Protein AF-A0A962Y4P0-F1 (afdb_monomer_lite)

Sequence (101 aa):
MATHTDSISNTRSERLETRLDPETKRLAERAAALGFGSMADYITRLIREDAPKRLAAQALIQVTSDQFDHFLAACNDTSLNPSERLRKAAARLDKEGFDWR

Radius of gyration: 25.98 Å; chains: 1; bounding box: 55×34×60 Å

pLDDT: mean 87.33, std 16.0, range [35.06, 98.06]

Structure (mmCIF, N/CA/C/O backbone):
data_AF-A0A962Y4P0-F1
#
_entry.id   AF-A0A962Y4P0-F1
#
loop_
_atom_site.group_PDB
_atom_site.id
_atom_si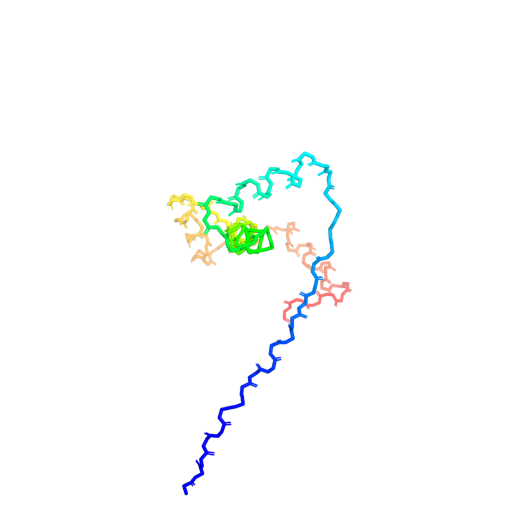te.type_symbol
_atom_site.label_atom_id
_atom_site.label_alt_id
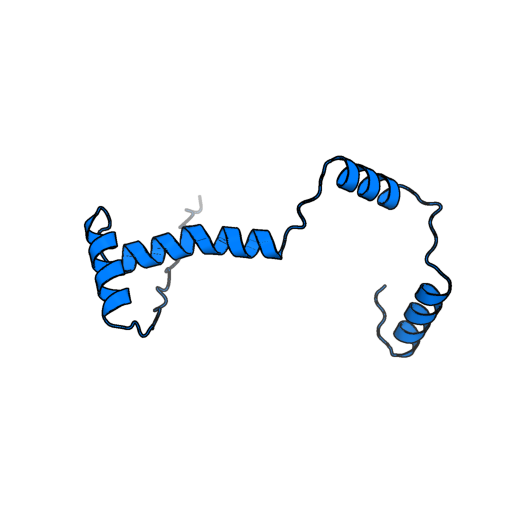_atom_site.label_comp_id
_atom_site.label_asym_id
_atom_site.label_entity_id
_atom_site.label_seq_id
_atom_site.pdbx_PDB_ins_code
_atom_site.Cartn_x
_atom_site.Cartn_y
_atom_site.Cartn_z
_atom_site.occupancy
_atom_site.B_iso_or_equiv
_atom_site.auth_seq_id
_atom_site.auth_comp_id
_atom_site.auth_asym_id
_atom_site.auth_atom_id
_atom_site.pdbx_PDB_model_num
ATOM 1 N N . MET A 1 1 ? 36.612 -13.635 26.155 1.00 36.97 1 MET A N 1
ATOM 2 C CA . MET A 1 1 ? 35.168 -13.930 26.031 1.00 36.97 1 MET A CA 1
ATOM 3 C C . MET A 1 1 ? 34.425 -12.612 26.170 1.00 36.97 1 MET A C 1
ATOM 5 O O . MET A 1 1 ? 34.231 -12.157 27.286 1.00 36.97 1 MET A O 1
ATOM 9 N N . ALA A 1 2 ? 34.148 -11.935 25.054 1.00 35.06 2 ALA A N 1
ATOM 10 C CA . ALA A 1 2 ? 33.432 -10.661 25.061 1.00 35.06 2 ALA A CA 1
ATOM 11 C C . ALA A 1 2 ? 31.928 -10.954 25.069 1.00 35.06 2 ALA A C 1
ATOM 13 O O . ALA A 1 2 ? 31.422 -11.603 24.156 1.00 35.06 2 ALA A O 1
ATOM 14 N N . THR A 1 3 ? 31.238 -10.541 26.127 1.00 39.44 3 THR A N 1
ATOM 15 C CA . THR A 1 3 ? 29.786 -10.653 26.235 1.00 39.44 3 THR A CA 1
ATOM 16 C C . THR A 1 3 ? 29.132 -9.657 25.289 1.00 39.44 3 THR A C 1
ATOM 18 O O . THR A 1 3 ? 29.354 -8.451 25.381 1.00 39.44 3 THR A O 1
ATOM 21 N N . HIS A 1 4 ? 28.351 -10.205 24.363 1.00 43.56 4 HIS A N 1
ATOM 22 C CA . HIS A 1 4 ? 27.440 -9.499 23.480 1.00 43.56 4 HIS A CA 1
ATOM 23 C C . HIS A 1 4 ? 26.331 -8.894 24.347 1.00 43.56 4 HIS A C 1
ATOM 25 O O . HIS A 1 4 ? 25.489 -9.618 24.873 1.00 43.56 4 HIS A O 1
ATOM 31 N N . THR A 1 5 ? 26.371 -7.583 24.563 1.00 42.72 5 THR A N 1
ATOM 32 C CA . THR A 1 5 ? 25.215 -6.859 25.089 1.00 42.72 5 THR A CA 1
ATOM 33 C C . THR A 1 5 ? 24.421 -6.397 23.882 1.00 42.72 5 THR A C 1
ATOM 35 O O . THR A 1 5 ? 24.752 -5.373 23.285 1.00 42.72 5 THR A O 1
ATOM 38 N N . ASP A 1 6 ? 23.410 -7.182 23.510 1.00 44.31 6 ASP A N 1
ATOM 39 C CA . ASP A 1 6 ? 22.360 -6.746 22.596 1.00 44.31 6 ASP A CA 1
ATOM 40 C C . ASP A 1 6 ? 21.772 -5.438 23.132 1.00 44.31 6 ASP A C 1
ATOM 42 O O . ASP A 1 6 ? 21.160 -5.372 24.203 1.00 44.31 6 ASP A O 1
ATOM 46 N N . SER A 1 7 ? 22.021 -4.361 22.399 1.00 47.84 7 SER A N 1
ATOM 47 C CA . SER A 1 7 ? 21.432 -3.059 22.636 1.00 47.84 7 SER A CA 1
ATOM 48 C C . SER A 1 7 ? 19.935 -3.155 22.357 1.00 47.84 7 SER A C 1
ATOM 50 O O . SER A 1 7 ? 19.497 -3.169 21.210 1.00 47.84 7 SER A O 1
ATOM 52 N N . ILE A 1 8 ? 19.134 -3.208 23.425 1.00 54.03 8 ILE A N 1
ATOM 53 C CA . ILE A 1 8 ? 17.685 -3.000 23.366 1.00 54.03 8 ILE A CA 1
ATOM 54 C C . ILE A 1 8 ? 17.457 -1.665 22.649 1.00 54.03 8 ILE A C 1
ATOM 56 O O . ILE A 1 8 ? 17.726 -0.593 23.197 1.00 54.03 8 ILE A O 1
ATOM 60 N N . SER A 1 9 ? 17.014 -1.727 21.394 1.00 53.25 9 SER A N 1
ATOM 61 C CA . SER A 1 9 ? 16.658 -0.552 20.612 1.00 53.25 9 SER A CA 1
ATOM 62 C C . SER A 1 9 ? 15.567 0.207 21.362 1.00 53.25 9 SER A C 1
ATOM 64 O O . SER A 1 9 ? 14.469 -0.308 21.560 1.00 53.25 9 SER A O 1
ATOM 66 N N . ASN A 1 10 ? 15.878 1.425 21.797 1.00 53.19 10 ASN A N 1
ATOM 67 C CA . ASN A 1 10 ? 14.917 2.362 2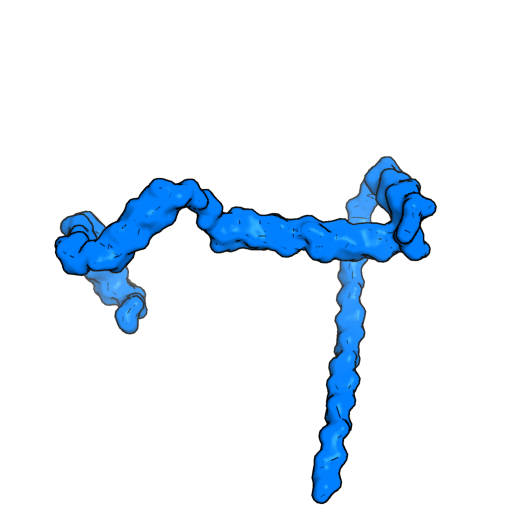2.358 1.00 53.19 10 ASN A CA 1
ATOM 68 C C . ASN A 1 10 ? 13.901 2.732 21.266 1.00 53.19 10 ASN A C 1
ATOM 70 O O . ASN A 1 10 ? 14.147 3.634 20.462 1.00 53.19 10 ASN A O 1
ATOM 74 N N . THR A 1 11 ? 12.799 1.989 21.170 1.00 58.31 11 THR A N 1
ATOM 75 C CA . THR A 1 11 ? 11.770 2.231 20.159 1.00 58.31 11 THR A CA 1
ATOM 76 C C . THR A 1 11 ? 11.049 3.526 20.513 1.00 58.31 11 THR A C 1
ATOM 78 O O . THR A 1 11 ? 10.170 3.548 21.375 1.00 58.31 11 THR A O 1
ATOM 81 N N . ARG A 1 12 ? 11.433 4.637 19.875 1.00 75.56 12 ARG A N 1
ATOM 82 C CA . ARG A 1 12 ? 10.686 5.893 19.994 1.00 75.56 12 ARG A CA 1
ATOM 83 C C . ARG A 1 12 ? 9.267 5.656 19.488 1.00 75.56 12 ARG A C 1
ATOM 85 O O . ARG A 1 12 ? 9.074 5.312 18.327 1.00 75.56 12 ARG A O 1
ATOM 92 N N . SER A 1 13 ? 8.285 5.842 20.364 1.00 81.56 13 SER A N 1
ATOM 93 C CA . SER A 1 13 ? 6.885 5.891 19.955 1.00 81.56 13 SER A CA 1
ATOM 94 C C . SER A 1 13 ? 6.631 7.201 19.217 1.00 81.56 13 SER A C 1
ATOM 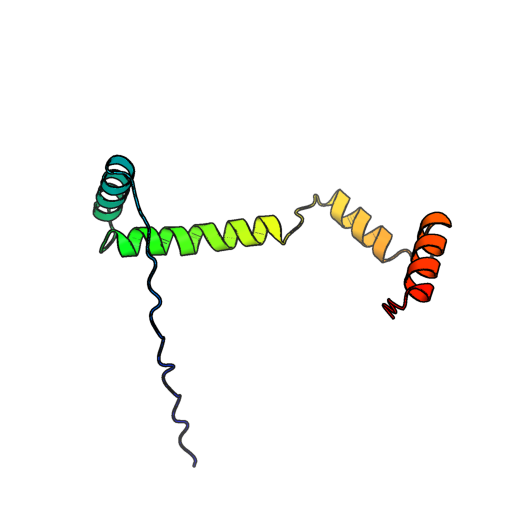96 O O . SER A 1 13 ? 6.917 8.276 19.744 1.00 81.56 13 SER A O 1
ATOM 98 N N . GLU A 1 14 ? 6.056 7.115 18.024 1.00 91.88 14 GLU A N 1
ATOM 99 C CA . GLU A 1 14 ? 5.557 8.270 17.278 1.00 91.88 14 GLU A CA 1
ATOM 100 C C . GLU A 1 14 ? 4.052 8.444 17.514 1.00 91.88 14 GLU A C 1
ATOM 102 O O . GLU A 1 14 ? 3.345 7.483 17.826 1.00 91.88 14 GLU A O 1
ATOM 107 N N . ARG A 1 15 ? 3.558 9.684 17.420 1.00 91.00 15 ARG A N 1
ATOM 108 C CA . ARG A 1 15 ? 2.163 10.024 17.726 1.00 91.00 15 ARG A CA 1
ATOM 109 C C . ARG A 1 15 ? 1.400 10.355 16.450 1.00 91.00 15 ARG A C 1
ATOM 111 O O . ARG A 1 15 ? 1.795 11.248 15.710 1.00 91.00 15 ARG A O 1
ATOM 118 N N . LEU A 1 16 ? 0.277 9.672 16.244 1.00 90.56 16 LEU A N 1
ATOM 119 C CA . LEU A 1 16 ? -0.673 9.962 15.175 1.00 90.56 16 LEU A CA 1
ATOM 120 C C . LEU A 1 16 ? -1.748 10.926 15.690 1.00 90.56 16 LEU A C 1
ATOM 122 O O . LEU A 1 16 ? -2.568 10.557 16.530 1.00 90.56 16 LEU A O 1
ATOM 126 N N . GLU A 1 17 ? -1.751 12.158 15.187 1.00 94.19 17 GLU A N 1
ATOM 127 C CA . GLU A 1 17 ? -2.841 13.110 15.410 1.00 94.19 17 GLU A CA 1
ATOM 128 C C . GLU A 1 17 ? -3.835 13.050 14.248 1.00 94.19 17 GLU A C 1
ATOM 130 O O . GLU A 1 17 ? -3.454 13.171 13.087 1.00 94.19 17 GLU A O 1
ATOM 135 N N . THR A 1 18 ? -5.123 12.882 14.550 1.00 92.38 18 THR A N 1
ATOM 136 C CA . THR A 1 18 ? -6.188 12.902 13.542 1.00 92.38 18 THR A CA 1
ATOM 137 C C . THR A 1 18 ? -7.458 13.529 14.103 1.00 92.38 18 THR A C 1
ATOM 139 O O . THR A 1 18 ? -7.718 13.472 15.308 1.00 92.38 18 THR A O 1
ATOM 142 N N . ARG A 1 19 ? -8.259 14.139 13.227 1.00 95.50 19 ARG A N 1
ATOM 143 C CA . ARG A 1 19 ? -9.598 14.637 13.549 1.00 95.50 19 ARG A CA 1
ATOM 144 C C . ARG A 1 19 ? -10.616 13.707 12.910 1.00 95.50 19 ARG A C 1
ATOM 146 O O . ARG A 1 19 ? -10.594 13.514 11.700 1.00 95.50 19 ARG A O 1
ATOM 153 N N . LEU A 1 20 ? -11.501 13.160 13.733 1.00 94.88 20 LEU A N 1
ATOM 154 C CA . LEU A 1 20 ? -12.602 12.306 13.300 1.00 94.88 20 LEU A CA 1
ATOM 155 C C . LEU A 1 20 ? -13.912 13.033 13.570 1.00 94.88 20 LEU A C 1
ATOM 157 O O . LEU A 1 20 ? -14.062 13.677 14.613 1.00 94.88 20 LEU A O 1
ATOM 161 N N . ASP A 1 21 ? -14.862 12.913 12.652 1.00 98.06 21 ASP A N 1
ATOM 162 C CA . ASP A 1 21 ? -16.232 13.299 12.944 1.00 98.06 21 ASP A CA 1
ATOM 163 C C . ASP A 1 21 ? -16.829 12.371 14.032 1.00 98.06 21 ASP A C 1
ATOM 165 O O . ASP A 1 21 ? -16.312 11.272 14.289 1.00 98.06 21 ASP A O 1
ATOM 169 N N . PRO A 1 22 ? -17.905 12.800 14.714 1.00 98.06 22 PRO A N 1
ATOM 170 C CA . PRO A 1 22 ? -18.469 12.041 15.825 1.00 98.06 22 PRO A CA 1
ATOM 171 C C . PRO A 1 22 ? -18.967 10.641 15.447 1.00 98.06 22 PRO A C 1
ATOM 173 O O . PRO A 1 22 ? -18.921 9.740 16.286 1.00 98.06 22 PRO A O 1
ATOM 176 N N . GLU A 1 23 ? -19.458 10.450 14.222 1.00 98.06 23 GLU A N 1
ATOM 177 C CA . GLU A 1 23 ? -19.995 9.167 13.773 1.00 98.06 23 GLU A CA 1
ATOM 178 C C . GLU A 1 23 ? -18.861 8.173 13.526 1.00 98.06 23 GLU A C 1
ATOM 180 O O . GLU A 1 23 ? -18.877 7.076 14.091 1.00 98.06 23 GLU A O 1
ATOM 185 N N . THR A 1 24 ? -17.823 8.593 12.799 1.00 96.75 24 THR A N 1
ATOM 186 C CA . THR A 1 24 ? -16.623 7.782 12.558 1.00 96.75 24 THR A CA 1
ATOM 187 C C . THR A 1 24 ? -15.944 7.387 13.866 1.00 96.75 24 THR A C 1
ATOM 189 O O . THR A 1 24 ? -15.560 6.228 14.042 1.00 96.75 24 THR A O 1
ATOM 192 N N . LYS A 1 25 ? -15.841 8.316 14.827 1.00 96.81 25 LYS A N 1
ATOM 193 C CA . LYS A 1 25 ? -15.283 8.011 16.151 1.00 96.81 25 LYS A CA 1
ATOM 194 C C . LYS A 1 25 ? -16.100 6.933 16.869 1.00 96.81 25 LYS A C 1
ATOM 196 O O . LYS A 1 25 ? -15.531 5.937 17.308 1.00 96.81 25 LYS A O 1
ATOM 201 N N . ARG A 1 26 ? -17.427 7.091 16.947 1.00 97.31 26 ARG A N 1
ATOM 202 C CA . ARG A 1 26 ? -18.311 6.104 17.597 1.00 97.31 26 ARG A CA 1
ATOM 203 C C . ARG A 1 26 ? -18.239 4.741 16.920 1.00 97.31 26 ARG A C 1
ATOM 205 O O . ARG A 1 26 ? -18.286 3.718 17.599 1.00 97.31 26 ARG A O 1
ATOM 212 N N . LEU A 1 27 ? -18.134 4.713 15.593 1.00 96.81 27 LEU A N 1
ATOM 213 C CA . LEU A 1 27 ? -17.985 3.473 14.842 1.00 96.81 27 LEU A CA 1
ATOM 214 C C . LEU A 1 27 ? -16.677 2.759 15.208 1.00 96.81 27 LEU A C 1
ATOM 216 O O . LEU A 1 27 ? -16.703 1.566 15.511 1.00 96.81 27 LEU A O 1
ATOM 220 N N . ALA A 1 28 ? -15.558 3.488 15.247 1.00 95.75 28 ALA A N 1
ATOM 221 C CA . ALA A 1 28 ? -14.260 2.943 15.637 1.00 95.75 28 ALA A CA 1
ATOM 222 C C . ALA A 1 28 ? -14.245 2.451 17.094 1.00 95.75 28 ALA A C 1
ATOM 224 O O . ALA A 1 28 ? -13.714 1.379 17.369 1.00 95.75 28 ALA A O 1
ATOM 225 N N . GLU A 1 29 ? -14.867 3.184 18.021 1.00 96.38 29 GLU A N 1
ATOM 226 C CA . GLU A 1 29 ? -14.997 2.776 19.428 1.00 96.38 29 GLU A CA 1
ATOM 227 C C . GLU A 1 29 ? -15.817 1.490 19.577 1.00 96.38 29 GLU A C 1
ATOM 229 O O . GLU A 1 29 ? -15.408 0.568 20.283 1.00 96.38 29 GLU A O 1
ATOM 234 N N . ARG A 1 30 ? -16.953 1.393 18.875 1.00 96.69 30 ARG A N 1
ATOM 235 C CA . ARG A 1 30 ? -17.788 0.184 18.885 1.00 96.69 30 ARG A CA 1
ATOM 236 C C . ARG A 1 30 ? -17.059 -1.013 18.292 1.00 96.69 30 ARG A C 1
ATOM 238 O O . ARG A 1 30 ? -17.165 -2.097 18.849 1.00 96.69 30 ARG A O 1
ATOM 245 N N . ALA A 1 31 ? -16.328 -0.825 17.194 1.00 96.12 31 ALA A N 1
ATOM 246 C CA . ALA A 1 31 ? -15.520 -1.885 16.599 1.00 96.12 31 ALA A CA 1
ATOM 247 C C . ALA A 1 31 ? -14.398 -2.330 17.546 1.00 96.12 31 ALA A C 1
ATOM 249 O O . ALA A 1 31 ? -14.194 -3.528 17.737 1.00 96.12 31 ALA A O 1
ATOM 250 N N . ALA A 1 32 ? -13.728 -1.380 18.203 1.00 97.00 32 ALA A N 1
ATOM 251 C CA . ALA A 1 32 ? -12.703 -1.682 19.191 1.00 97.00 32 ALA A CA 1
ATOM 252 C C . ALA A 1 32 ? -13.257 -2.520 20.357 1.00 97.00 32 ALA A C 1
ATOM 254 O O . ALA A 1 32 ? -12.643 -3.508 20.747 1.00 97.00 32 ALA A O 1
ATOM 255 N N . ALA A 1 33 ? -14.459 -2.206 20.847 1.00 96.56 33 ALA A N 1
ATOM 256 C CA . ALA A 1 33 ? -15.105 -2.948 21.932 1.00 96.56 33 ALA A CA 1
ATOM 257 C C . ALA A 1 33 ? -15.402 -4.431 21.613 1.00 96.56 33 ALA A C 1
ATOM 259 O O . ALA A 1 33 ? -15.675 -5.201 22.530 1.00 96.56 33 ALA A O 1
ATOM 260 N N . LEU A 1 34 ? -15.337 -4.854 20.343 1.00 95.56 34 LEU A N 1
ATOM 261 C CA . LEU A 1 34 ? -15.580 -6.244 19.930 1.00 95.56 34 LEU A CA 1
ATOM 262 C C . LEU A 1 34 ? -14.368 -7.175 20.094 1.00 95.56 34 LEU A C 1
ATOM 264 O O . LEU A 1 34 ? -14.473 -8.356 19.772 1.00 95.56 34 LEU A O 1
ATOM 268 N N . GLY A 1 35 ? -13.226 -6.681 20.575 1.00 90.94 35 GLY A N 1
ATOM 269 C CA . GLY A 1 35 ? -12.057 -7.541 20.804 1.00 90.94 35 GLY A CA 1
ATOM 270 C C . GLY A 1 35 ? -10.700 -6.846 20.790 1.00 90.94 35 GLY A C 1
ATOM 271 O O . GLY A 1 35 ? -9.676 -7.523 20.781 1.00 90.94 35 GLY A O 1
ATOM 272 N N . PHE A 1 36 ? -10.667 -5.516 20.778 1.00 92.38 36 PHE A N 1
ATOM 273 C CA . PHE A 1 36 ? -9.444 -4.726 20.847 1.00 92.38 36 PHE A CA 1
ATOM 274 C C . PHE A 1 36 ? -9.330 -4.061 22.222 1.00 92.38 36 PHE A C 1
ATOM 276 O O . PHE A 1 36 ? -10.331 -3.687 22.829 1.00 92.38 36 PHE A O 1
ATOM 283 N N . GLY A 1 37 ? -8.100 -3.900 22.716 1.00 87.75 37 GLY A N 1
ATOM 284 C CA . GLY A 1 37 ? -7.848 -3.281 24.024 1.00 87.75 37 GLY A CA 1
ATOM 285 C C . GLY A 1 37 ? -8.239 -1.802 24.082 1.00 87.75 37 GLY A C 1
ATOM 286 O O . GLY 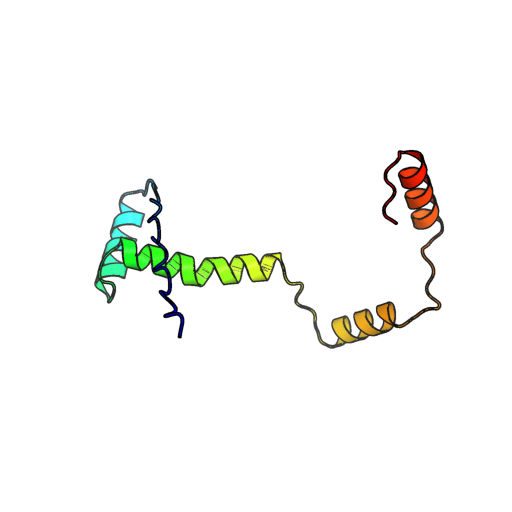A 1 37 ? -8.603 -1.291 25.139 1.00 87.75 37 GLY A O 1
ATOM 287 N N . SER A 1 38 ? -8.199 -1.113 22.941 1.00 94.12 38 SER A N 1
ATOM 288 C CA . SER A 1 38 ? -8.557 0.296 22.813 1.00 94.12 38 SER A CA 1
ATOM 289 C C . SER A 1 38 ? -8.879 0.674 21.362 1.00 94.12 38 SER A C 1
ATOM 291 O O . SER A 1 38 ? -8.547 -0.047 20.417 1.00 94.12 38 SER A O 1
ATOM 293 N N . MET A 1 39 ? -9.474 1.857 21.166 1.00 94.62 39 MET A N 1
ATOM 294 C CA . MET A 1 39 ? -9.662 2.435 19.827 1.00 94.62 39 MET A CA 1
ATOM 295 C C . MET A 1 39 ? -8.323 2.637 19.097 1.00 94.62 39 MET A C 1
ATOM 297 O O . MET A 1 39 ? -8.245 2.437 17.887 1.00 94.62 39 MET A O 1
ATOM 301 N N . ALA A 1 40 ? -7.259 3.001 19.823 1.00 93.69 40 ALA A N 1
ATOM 302 C CA . ALA A 1 40 ? -5.930 3.178 19.244 1.00 93.69 40 ALA A CA 1
ATOM 303 C C . ALA A 1 40 ? -5.340 1.847 18.747 1.00 93.69 40 ALA A C 1
ATOM 305 O O . ALA A 1 40 ? -4.752 1.812 17.663 1.00 93.69 40 ALA A O 1
ATOM 306 N N . ASP A 1 41 ? -5.549 0.752 19.485 1.00 94.56 41 ASP A N 1
ATOM 307 C CA . ASP A 1 41 ? -5.114 -0.588 19.068 1.00 94.56 41 ASP A CA 1
ATOM 308 C C . ASP A 1 41 ? -5.844 -1.039 17.804 1.00 94.56 41 ASP A C 1
ATOM 310 O O . ASP A 1 41 ? -5.216 -1.545 16.872 1.00 94.56 41 ASP A O 1
ATOM 314 N N . TYR A 1 42 ? -7.156 -0.791 17.736 1.00 96.00 42 TYR A N 1
ATOM 315 C CA . TYR A 1 42 ? -7.959 -1.076 16.550 1.00 96.00 42 TYR A CA 1
ATOM 316 C C . TYR A 1 42 ? -7.443 -0.319 15.315 1.00 96.00 42 TYR A C 1
ATOM 318 O O . TYR A 1 42 ? -7.158 -0.930 14.285 1.00 96.00 42 TYR A O 1
ATOM 326 N N . ILE A 1 43 ? -7.233 0.998 15.428 1.00 95.19 43 ILE A N 1
ATOM 327 C CA . ILE A 1 43 ? -6.711 1.826 14.327 1.00 95.19 43 ILE A CA 1
ATOM 328 C C . ILE A 1 43 ? -5.305 1.369 13.914 1.00 95.19 43 ILE A C 1
ATOM 330 O O . ILE A 1 43 ? -5.021 1.216 12.725 1.00 95.19 43 ILE A O 1
ATOM 334 N N . THR A 1 44 ? -4.428 1.098 14.881 1.00 94.38 44 THR A N 1
ATOM 335 C CA . THR A 1 44 ? -3.066 0.615 14.607 1.00 94.38 44 THR A CA 1
ATOM 336 C C . THR A 1 44 ? -3.094 -0.722 13.872 1.00 94.38 44 THR A C 1
ATOM 338 O O . THR A 1 44 ? -2.306 -0.939 12.947 1.00 94.38 44 THR A O 1
ATOM 341 N N . ARG A 1 45 ? -4.016 -1.621 14.241 1.00 95.12 45 ARG A N 1
ATOM 342 C CA . ARG A 1 45 ? -4.187 -2.902 13.558 1.00 95.12 45 ARG A CA 1
ATOM 343 C C . ARG A 1 45 ? -4.640 -2.713 12.115 1.00 95.12 45 ARG A C 1
ATOM 345 O O . ARG A 1 45 ? -4.023 -3.308 11.236 1.00 95.12 45 ARG A O 1
ATOM 352 N N . LEU A 1 46 ? -5.632 -1.855 11.872 1.00 95.62 46 LEU A N 1
ATOM 353 C CA . LEU A 1 46 ? -6.100 -1.538 10.519 1.00 95.62 46 LEU A CA 1
ATOM 354 C C . LEU A 1 46 ? -4.963 -1.024 9.631 1.00 95.62 46 LEU A C 1
ATOM 356 O O . LEU A 1 46 ? -4.787 -1.513 8.519 1.00 95.62 46 LEU A O 1
ATOM 360 N N . ILE A 1 47 ? -4.141 -0.098 10.136 1.00 95.88 47 ILE A N 1
ATOM 361 C CA . ILE A 1 47 ? -2.987 0.430 9.391 1.00 95.88 47 ILE A CA 1
ATOM 362 C C . ILE A 1 47 ? -2.008 -0.698 9.045 1.00 95.88 47 ILE A C 1
ATOM 364 O O . ILE A 1 47 ? -1.580 -0.816 7.898 1.00 95.88 47 ILE A O 1
ATOM 368 N N . ARG A 1 48 ? -1.675 -1.559 10.017 1.00 95.75 48 ARG A N 1
ATOM 369 C CA . ARG A 1 48 ? -0.756 -2.690 9.807 1.00 95.75 48 ARG A CA 1
ATOM 370 C C . ARG A 1 48 ? -1.293 -3.734 8.827 1.00 95.75 48 ARG A C 1
ATOM 372 O O . ARG A 1 48 ? -0.499 -4.460 8.241 1.00 95.75 48 ARG A O 1
ATOM 379 N N . GLU A 1 49 ? -2.608 -3.839 8.666 1.00 96.38 49 GLU A N 1
ATOM 380 C CA . GLU A 1 49 ? -3.235 -4.774 7.729 1.00 96.38 49 GLU A CA 1
ATOM 381 C C . GLU A 1 49 ? -3.430 -4.190 6.324 1.00 96.38 49 GLU A C 1
ATOM 383 O O . GLU A 1 49 ? -3.245 -4.913 5.344 1.00 96.38 49 GLU A O 1
ATOM 388 N N . ASP A 1 50 ? -3.824 -2.919 6.208 1.00 97.75 50 ASP A N 1
ATOM 389 C CA . ASP A 1 50 ? -4.160 -2.288 4.925 1.00 97.75 50 ASP A CA 1
ATOM 390 C C . ASP A 1 50 ? -2.934 -1.698 4.222 1.00 97.75 50 ASP A C 1
ATOM 392 O O . ASP A 1 50 ? -2.744 -1.924 3.024 1.00 97.75 50 ASP A O 1
ATOM 396 N N . ALA A 1 51 ? -2.056 -1.001 4.955 1.00 97.06 51 ALA A N 1
ATOM 397 C CA . ALA A 1 51 ? -0.939 -0.279 4.346 1.00 97.06 51 ALA A CA 1
ATOM 398 C C . ALA A 1 51 ? -0.017 -1.189 3.512 1.00 97.06 51 ALA A C 1
ATOM 400 O O . ALA A 1 51 ? 0.277 -0.825 2.370 1.00 97.06 51 ALA A O 1
ATOM 401 N N . PRO A 1 52 ? 0.379 -2.398 3.970 1.00 96.12 52 PRO A N 1
ATOM 402 C CA . PRO A 1 52 ? 1.188 -3.292 3.144 1.00 96.12 52 PRO A CA 1
ATOM 403 C C . PRO A 1 52 ? 0.489 -3.704 1.844 1.00 96.12 52 PRO A C 1
ATOM 405 O O . PRO A 1 52 ? 1.134 -3.777 0.802 1.00 96.12 52 PRO A O 1
ATOM 408 N N . LYS A 1 53 ? -0.832 -3.925 1.875 1.00 95.69 53 LYS A N 1
ATOM 409 C CA . LYS A 1 53 ? -1.613 -4.313 0.689 1.00 95.69 53 LYS A CA 1
ATOM 410 C C . LYS A 1 53 ? -1.663 -3.179 -0.332 1.00 95.69 53 LYS A C 1
ATOM 412 O O . LYS A 1 53 ? -1.471 -3.421 -1.520 1.00 95.69 53 LYS A O 1
ATOM 417 N N . ARG A 1 54 ? -1.879 -1.942 0.127 1.00 95.75 54 ARG A N 1
ATOM 418 C CA . ARG A 1 54 ? -1.887 -0.736 -0.721 1.00 95.75 54 ARG A CA 1
ATOM 419 C C . ARG A 1 54 ? -0.530 -0.496 -1.371 1.00 95.75 54 ARG A C 1
ATOM 421 O O . ARG A 1 54 ? -0.462 -0.266 -2.574 1.00 95.75 54 ARG A O 1
ATOM 428 N N . LEU A 1 55 ? 0.541 -0.584 -0.582 1.00 95.50 55 LEU A N 1
ATOM 429 C CA . LEU A 1 55 ? 1.905 -0.410 -1.077 1.00 95.50 55 LEU A CA 1
ATOM 430 C C . LEU A 1 55 ? 2.271 -1.503 -2.085 1.00 95.50 55 LEU A C 1
ATOM 432 O O . LEU A 1 55 ? 2.819 -1.195 -3.139 1.00 95.50 55 LEU A O 1
ATOM 436 N N . ALA A 1 56 ? 1.904 -2.758 -1.811 1.00 94.31 56 ALA A N 1
ATOM 437 C CA . ALA A 1 56 ? 2.108 -3.861 -2.743 1.00 94.31 56 ALA A CA 1
ATOM 438 C C . ALA A 1 56 ? 1.334 -3.657 -4.053 1.00 94.31 56 ALA A C 1
ATOM 440 O O . ALA A 1 56 ? 1.905 -3.831 -5.121 1.00 94.31 56 ALA A O 1
ATOM 441 N N . ALA A 1 57 ? 0.070 -3.231 -3.992 1.00 91.75 57 ALA A N 1
ATOM 442 C CA . ALA A 1 57 ? -0.733 -2.969 -5.187 1.00 91.75 57 ALA A CA 1
ATOM 443 C C . ALA A 1 57 ? -0.163 -1.840 -6.065 1.00 91.75 57 ALA A C 1
ATOM 445 O O . ALA A 1 57 ? -0.330 -1.869 -7.279 1.00 91.75 57 ALA A O 1
ATOM 446 N N . GLN A 1 58 ? 0.509 -0.855 -5.463 1.00 93.94 58 GLN A N 1
ATOM 447 C CA . GLN A 1 58 ? 1.169 0.225 -6.200 1.00 93.94 58 GLN A CA 1
ATOM 448 C C . GLN A 1 58 ? 2.530 -0.198 -6.773 1.00 93.94 58 GLN A C 1
ATOM 450 O O . GLN A 1 58 ? 2.910 0.258 -7.849 1.00 93.94 58 GLN A O 1
ATOM 455 N N . ALA A 1 59 ? 3.289 -1.012 -6.036 1.00 92.69 59 ALA A N 1
ATOM 456 C CA . ALA A 1 59 ? 4.659 -1.381 -6.389 1.00 92.69 59 ALA A CA 1
ATOM 457 C C . ALA A 1 59 ? 4.748 -2.611 -7.303 1.00 92.69 59 ALA A C 1
ATOM 459 O O . ALA A 1 59 ? 5.751 -2.791 -7.991 1.00 92.69 59 ALA A O 1
ATOM 460 N N . LEU A 1 60 ? 3.731 -3.472 -7.291 1.00 92.38 60 LEU A N 1
ATOM 461 C CA . LEU A 1 60 ? 3.727 -4.733 -8.020 1.00 92.38 60 LEU A CA 1
ATOM 462 C C . LEU A 1 60 ? 2.768 -4.659 -9.201 1.00 92.38 60 LEU A C 1
ATOM 464 O O . LEU A 1 60 ? 1.598 -4.313 -9.057 1.00 92.38 60 LEU A O 1
ATOM 468 N N . ILE A 1 61 ? 3.255 -5.071 -10.366 1.00 90.12 61 ILE A N 1
ATOM 469 C CA . ILE A 1 61 ? 2.414 -5.305 -11.535 1.00 90.12 61 ILE A CA 1
ATOM 470 C C . ILE A 1 61 ? 2.003 -6.776 -11.492 1.00 90.12 61 ILE A C 1
ATOM 472 O O . ILE A 1 61 ? 2.836 -7.664 -11.669 1.00 90.12 61 ILE A O 1
ATOM 476 N N . GLN A 1 62 ? 0.724 -7.038 -11.226 1.00 90.38 62 GLN A N 1
ATOM 477 C CA . GLN A 1 62 ? 0.165 -8.382 -11.358 1.00 90.38 62 GLN A CA 1
ATOM 478 C C . GLN A 1 62 ? -0.166 -8.642 -12.825 1.00 90.38 62 GLN A C 1
ATOM 480 O O . GLN A 1 62 ? -0.913 -7.886 -13.443 1.00 90.38 62 GLN A O 1
ATOM 485 N N . VAL A 1 63 ? 0.400 -9.713 -13.369 1.00 92.25 63 VAL A N 1
ATOM 486 C CA . VAL A 1 63 ? 0.226 -10.126 -14.763 1.00 92.25 63 VAL A CA 1
ATOM 487 C C . VAL A 1 63 ? -0.322 -11.548 -14.821 1.00 92.25 63 VAL A C 1
ATOM 489 O O . VAL A 1 63 ? -0.145 -12.329 -13.884 1.00 92.25 63 VAL A O 1
ATOM 492 N N . THR A 1 64 ? -0.999 -11.892 -15.914 1.00 96.31 64 THR A N 1
ATOM 493 C CA . THR A 1 64 ? -1.380 -13.286 -16.188 1.00 96.31 64 THR A CA 1
ATOM 494 C C . THR A 1 64 ? -0.152 -14.125 -16.557 1.00 96.31 64 THR A C 1
ATOM 496 O O . THR A 1 64 ? 0.899 -13.571 -16.879 1.00 96.31 64 THR A O 1
ATOM 499 N N . SER A 1 65 ? -0.284 -15.459 -16.554 1.00 94.88 65 SER A N 1
ATOM 500 C CA . SER A 1 65 ? 0.799 -16.353 -17.007 1.00 94.88 65 SER A CA 1
ATOM 501 C C . SER A 1 65 ? 1.252 -16.002 -18.425 1.00 94.88 65 SER A C 1
ATOM 503 O O . SER A 1 65 ? 2.430 -15.763 -18.641 1.00 94.88 65 SER A O 1
ATOM 505 N N . ASP A 1 66 ? 0.312 -15.835 -19.358 1.00 96.62 66 ASP A N 1
ATOM 506 C CA . ASP A 1 66 ? 0.633 -15.500 -20.751 1.00 96.62 66 ASP A CA 1
ATOM 507 C C . ASP A 1 66 ? 1.383 -14.162 -20.877 1.00 96.62 66 ASP A C 1
ATOM 509 O O . ASP A 1 66 ? 2.333 -14.032 -21.646 1.00 96.62 66 ASP A O 1
ATOM 513 N N . GLN A 1 67 ? 0.984 -13.149 -20.098 1.00 96.75 67 GLN A N 1
ATOM 514 C CA . GLN A 1 67 ? 1.677 -11.858 -20.063 1.00 96.75 67 GLN A CA 1
ATOM 515 C C . GLN A 1 67 ? 3.083 -11.982 -19.470 1.00 96.75 67 GLN A C 1
ATOM 517 O O . GLN A 1 67 ? 4.003 -11.308 -19.934 1.00 96.75 67 GLN A O 1
ATOM 522 N N . PHE A 1 68 ? 3.250 -12.835 -18.459 1.00 96.38 68 PHE A N 1
ATOM 523 C CA . PHE A 1 68 ? 4.546 -13.126 -17.863 1.00 96.38 68 PHE A CA 1
ATOM 524 C C . PHE A 1 68 ? 5.473 -13.845 -18.852 1.00 96.38 68 PHE A C 1
ATOM 526 O O . PHE A 1 68 ? 6.619 -13.433 -19.020 1.00 96.38 68 PHE A O 1
ATOM 533 N N . ASP A 1 69 ? 4.965 -14.843 -19.572 1.00 96.94 69 ASP A N 1
ATOM 534 C CA . ASP A 1 69 ? 5.723 -15.574 -20.591 1.00 96.94 69 ASP A CA 1
ATOM 535 C C . ASP A 1 69 ? 6.128 -14.654 -21.748 1.00 96.94 69 ASP A C 1
ATOM 537 O O . ASP A 1 69 ? 7.280 -14.665 -22.184 1.00 96.94 69 ASP A O 1
ATOM 541 N N . HIS A 1 70 ? 5.219 -13.782 -22.199 1.00 96.00 70 HIS A N 1
ATOM 542 C CA . HIS A 1 70 ? 5.528 -12.754 -23.196 1.00 96.00 70 HIS A CA 1
ATOM 543 C C . HIS A 1 70 ? 6.599 -11.774 -22.710 1.00 96.00 70 HIS A C 1
ATOM 545 O O . HIS A 1 70 ? 7.495 -11.410 -23.473 1.00 96.00 70 HIS A O 1
ATOM 551 N N . PHE A 1 71 ? 6.525 -11.348 -21.448 1.00 95.00 71 PHE A N 1
ATOM 552 C CA . PHE A 1 71 ? 7.539 -10.489 -20.850 1.00 95.00 71 PHE A CA 1
ATOM 553 C C . PHE A 1 71 ? 8.908 -11.182 -20.820 1.00 95.00 71 PHE A C 1
ATOM 555 O O . PHE A 1 71 ? 9.892 -10.600 -21.273 1.00 95.00 71 PHE A O 1
ATOM 562 N N . LEU A 1 72 ? 8.974 -12.438 -20.369 1.00 95.62 72 LEU A N 1
ATOM 563 C CA . LEU A 1 72 ? 10.220 -13.206 -20.351 1.00 95.62 72 LEU A CA 1
ATOM 564 C C . LEU A 1 72 ? 10.784 -13.434 -21.755 1.00 95.62 72 LEU A C 1
ATOM 566 O O . LEU A 1 72 ? 11.991 -13.300 -21.950 1.00 95.62 72 LEU A O 1
ATOM 570 N N . ALA A 1 73 ? 9.934 -13.747 -22.734 1.00 95.62 73 ALA A N 1
ATOM 571 C CA . ALA A 1 73 ? 10.353 -13.884 -24.124 1.00 95.62 73 ALA A CA 1
ATOM 572 C C . ALA A 1 73 ? 10.981 -12.580 -24.639 1.00 95.62 73 ALA A C 1
ATOM 574 O O . ALA A 1 73 ? 12.066 -12.616 -25.214 1.00 95.62 73 ALA A O 1
ATOM 575 N N . ALA A 1 74 ? 10.360 -11.430 -24.356 1.00 94.12 74 ALA A N 1
ATOM 576 C CA . ALA A 1 74 ? 10.902 -10.125 -24.728 1.00 94.12 74 ALA A CA 1
ATOM 577 C C . ALA A 1 74 ? 12.224 -9.798 -24.010 1.00 94.12 74 ALA A C 1
ATOM 579 O O . ALA A 1 74 ? 13.122 -9.232 -24.626 1.00 94.12 74 ALA A O 1
ATOM 580 N N . CYS A 1 75 ? 12.374 -10.162 -22.731 1.00 93.25 75 CYS A N 1
ATOM 581 C CA . CYS A 1 75 ? 13.627 -9.971 -21.991 1.00 93.25 75 CYS A CA 1
ATOM 582 C C . CYS A 1 75 ? 14.774 -10.849 -22.509 1.00 93.25 75 CYS A C 1
ATOM 584 O O . CYS A 1 75 ? 15.928 -10.429 -22.465 1.00 93.25 75 CYS A O 1
ATOM 586 N N . ASN A 1 76 ? 14.467 -12.062 -22.972 1.00 94.81 76 ASN A N 1
ATOM 587 C CA . ASN A 1 76 ? 15.462 -13.024 -23.445 1.00 94.81 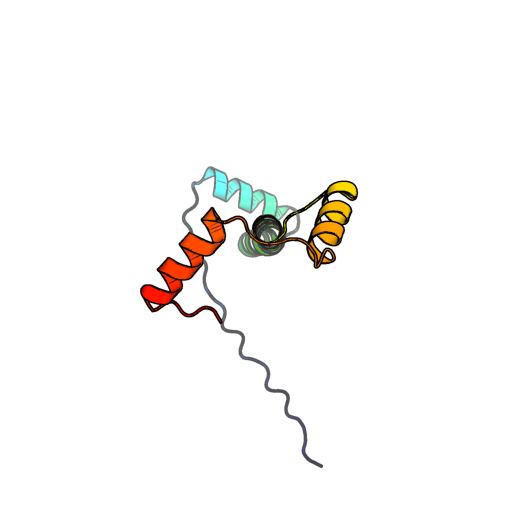76 ASN A CA 1
ATOM 588 C C . ASN A 1 76 ? 15.799 -12.867 -24.936 1.00 94.81 76 ASN A C 1
ATOM 590 O O . ASN A 1 76 ? 16.785 -13.440 -25.403 1.00 94.81 76 ASN A O 1
ATOM 594 N N . ASP A 1 77 ? 15.003 -12.110 -25.691 1.00 93.75 77 ASP A N 1
ATOM 595 C CA . ASP A 1 77 ? 15.251 -11.864 -27.106 1.00 93.75 77 ASP A CA 1
ATOM 596 C C . ASP A 1 77 ? 16.321 -10.779 -27.300 1.00 93.75 77 ASP A C 1
ATOM 598 O O . ASP A 1 77 ? 16.074 -9.574 -27.238 1.00 93.75 77 ASP A O 1
ATOM 602 N N . THR A 1 78 ? 17.540 -11.232 -27.582 1.00 88.62 78 THR A N 1
ATOM 603 C CA . THR A 1 78 ? 18.700 -10.372 -27.844 1.00 88.62 78 THR A CA 1
ATOM 604 C C . THR A 1 78 ? 18.698 -9.746 -29.241 1.00 88.62 78 THR A C 1
ATOM 606 O O . THR A 1 78 ? 19.546 -8.902 -29.533 1.00 88.62 78 THR A O 1
ATOM 609 N N . SER A 1 79 ? 17.762 -10.128 -30.116 1.00 91.75 79 SER A N 1
ATOM 610 C CA . SER A 1 79 ? 17.637 -9.558 -31.462 1.00 91.75 79 SER A CA 1
ATOM 611 C C . SER A 1 79 ? 16.845 -8.245 -31.484 1.00 91.75 79 SER A C 1
ATOM 613 O O . SER A 1 79 ? 16.968 -7.450 -32.428 1.00 91.75 79 SER A O 1
ATOM 615 N N . LEU A 1 80 ? 16.063 -7.975 -30.432 1.00 87.06 80 LEU A N 1
ATOM 616 C CA . LEU A 1 80 ? 15.239 -6.777 -30.326 1.00 87.06 80 LEU A CA 1
ATOM 617 C C . LEU A 1 80 ? 16.104 -5.527 -30.177 1.00 87.06 80 LEU A C 1
ATOM 619 O O . LEU A 1 80 ? 16.903 -5.377 -29.258 1.00 87.06 80 LEU A O 1
ATOM 623 N N . ASN A 1 81 ? 15.892 -4.579 -31.085 1.00 89.38 81 ASN A N 1
ATOM 624 C CA . ASN A 1 81 ? 16.563 -3.289 -31.068 1.00 89.38 81 ASN A CA 1
ATOM 625 C C . ASN A 1 81 ? 15.542 -2.168 -30.833 1.00 89.38 81 ASN A C 1
ATOM 627 O O . ASN A 1 81 ? 14.474 -2.179 -31.454 1.00 89.38 81 ASN A O 1
ATOM 631 N N . PRO A 1 82 ? 15.856 -1.152 -30.003 1.00 90.56 82 PRO A N 1
ATOM 632 C CA . PRO A 1 82 ? 14.976 -0.005 -29.826 1.00 90.56 82 PRO A CA 1
ATOM 633 C C . PRO A 1 82 ? 14.684 0.689 -31.159 1.00 90.56 82 PRO A C 1
ATOM 635 O O . PRO A 1 82 ? 15.572 0.861 -32.000 1.00 90.56 82 PRO A O 1
ATOM 638 N N . SER A 1 83 ? 13.439 1.139 -31.332 1.00 93.94 83 SER A N 1
ATOM 639 C CA . SER A 1 83 ? 13.038 1.894 -32.523 1.00 93.94 83 SER A CA 1
ATOM 640 C C . SER A 1 83 ? 13.907 3.141 -32.731 1.00 93.94 83 SER A C 1
ATOM 642 O O . SER A 1 83 ? 14.446 3.718 -31.782 1.00 93.94 83 SER A O 1
ATOM 644 N N . GLU A 1 84 ? 13.996 3.620 -33.974 1.00 95.75 84 GLU A N 1
ATOM 645 C CA . GLU A 1 84 ? 14.754 4.833 -34.303 1.00 95.75 84 GLU A CA 1
ATOM 646 C C . GLU A 1 84 ? 14.323 6.041 -33.453 1.00 95.75 84 GLU A C 1
ATOM 648 O O . GLU A 1 84 ? 15.163 6.824 -33.010 1.00 95.75 84 GLU A O 1
ATOM 653 N N . ARG A 1 85 ? 13.023 6.152 -33.153 1.00 96.06 85 ARG A N 1
ATOM 654 C CA . ARG A 1 85 ? 12.475 7.213 -32.299 1.00 96.06 85 ARG A CA 1
ATOM 655 C C . ARG A 1 85 ? 13.038 7.162 -30.877 1.00 96.06 85 ARG A C 1
ATOM 657 O O . ARG A 1 85 ? 13.401 8.206 -30.343 1.00 96.06 85 ARG A O 1
ATOM 664 N N . LEU A 1 86 ? 13.136 5.970 -30.283 1.00 94.00 86 LEU A N 1
ATOM 665 C CA . LEU A 1 86 ? 13.708 5.791 -28.943 1.00 94.00 86 LEU A CA 1
ATOM 666 C C . LEU A 1 86 ? 15.213 6.082 -28.937 1.00 94.00 86 LEU A C 1
ATOM 668 O O . LEU A 1 86 ? 15.685 6.796 -28.058 1.00 94.00 86 LEU A O 1
ATOM 672 N N . ARG A 1 87 ? 15.952 5.626 -29.958 1.00 93.75 87 ARG A N 1
ATOM 673 C CA . ARG A 1 87 ? 17.391 5.922 -30.094 1.00 93.75 87 ARG A CA 1
ATOM 674 C C . ARG A 1 87 ? 17.673 7.421 -30.227 1.00 93.75 87 ARG A C 1
ATOM 676 O O . ARG A 1 87 ? 18.593 7.923 -29.592 1.00 93.75 87 ARG A O 1
ATOM 683 N N . LYS A 1 88 ? 16.864 8.152 -31.006 1.00 94.44 88 LYS A N 1
ATOM 684 C CA . LYS A 1 88 ? 16.969 9.619 -31.123 1.00 94.44 88 LYS A CA 1
ATOM 685 C C . LYS A 1 88 ? 16.670 10.331 -29.803 1.00 94.44 88 LYS A C 1
ATOM 687 O O . LYS A 1 88 ? 17.336 11.312 -29.491 1.00 94.44 88 LYS A O 1
ATOM 692 N N . ALA A 1 89 ? 15.680 9.854 -29.045 1.00 92.38 89 ALA A N 1
ATOM 693 C CA . ALA A 1 89 ? 15.355 10.414 -27.736 1.00 92.38 89 ALA A CA 1
ATOM 694 C C . ALA A 1 89 ? 16.495 10.197 -26.727 1.00 92.38 89 ALA A C 1
ATOM 696 O O . ALA A 1 89 ? 16.889 11.153 -26.067 1.00 92.38 89 ALA A O 1
ATOM 697 N N . ALA A 1 90 ? 17.073 8.992 -26.678 1.00 91.25 90 ALA A N 1
ATOM 698 C CA . ALA A 1 90 ? 18.239 8.695 -25.843 1.00 91.25 90 ALA A CA 1
ATOM 699 C C . ALA A 1 90 ? 19.441 9.585 -26.206 1.00 91.25 90 ALA A C 1
ATOM 701 O O . ALA A 1 90 ? 19.968 10.281 -25.350 1.00 91.25 90 ALA A O 1
ATOM 702 N N . ALA A 1 91 ? 19.778 9.696 -27.497 1.00 90.88 91 ALA A N 1
ATOM 703 C CA . ALA A 1 91 ? 20.876 10.552 -27.954 1.00 90.88 91 ALA A CA 1
ATOM 704 C C . ALA A 1 91 ? 20.669 12.049 -27.649 1.00 90.88 91 ALA A C 1
ATOM 706 O O . ALA A 1 91 ? 21.630 12.818 -27.644 1.00 90.88 91 ALA A O 1
ATOM 707 N N . ARG A 1 92 ? 19.422 12.497 -27.452 1.00 92.00 92 ARG A N 1
ATOM 708 C CA . ARG A 1 92 ? 19.130 13.859 -26.995 1.00 92.00 92 ARG A CA 1
ATOM 709 C C . ARG A 1 92 ? 19.390 14.009 -25.494 1.00 92.00 92 ARG A C 1
ATOM 711 O O . ARG A 1 92 ? 20.002 14.998 -25.118 1.00 92.00 92 ARG A O 1
ATOM 718 N N . LEU A 1 93 ? 18.989 13.033 -24.678 1.00 91.25 93 LEU A N 1
ATOM 719 C CA . LEU A 1 93 ? 19.261 13.025 -23.234 1.00 91.25 93 LEU A CA 1
ATOM 720 C C . LEU A 1 93 ? 20.766 13.019 -22.938 1.00 91.25 93 LEU A C 1
ATOM 722 O O . LEU A 1 93 ? 21.227 13.820 -22.128 1.00 91.25 93 LEU A O 1
ATOM 726 N N . ASP A 1 94 ? 21.536 12.214 -23.677 1.00 88.50 94 ASP A N 1
ATOM 727 C CA . ASP A 1 94 ? 22.997 12.169 -23.545 1.00 88.50 94 ASP A CA 1
ATOM 728 C C . ASP A 1 94 ? 23.626 13.553 -23.828 1.00 88.50 94 ASP A C 1
ATOM 730 O O . ASP A 1 94 ? 24.539 13.996 -23.134 1.00 88.50 94 ASP A O 1
ATOM 734 N N . LYS A 1 95 ? 23.102 14.293 -24.821 1.00 89.38 95 LYS A N 1
ATOM 735 C CA . LYS A 1 95 ? 23.547 15.666 -25.144 1.00 89.38 95 LYS A CA 1
ATOM 736 C C . LYS A 1 95 ? 23.168 16.694 -24.080 1.00 89.38 95 LYS A C 1
ATOM 738 O O . LYS A 1 95 ? 23.839 17.714 -23.967 1.00 89.38 95 LYS A O 1
ATOM 743 N N . GLU A 1 96 ? 22.089 16.450 -23.346 1.00 89.38 96 GLU A N 1
ATOM 744 C CA . GLU A 1 96 ? 21.610 17.304 -22.255 1.00 89.38 96 GLU A CA 1
ATOM 745 C C . GLU A 1 96 ? 22.364 17.040 -20.936 1.00 89.38 96 GLU A C 1
ATOM 747 O O . GLU A 1 96 ? 22.113 17.721 -19.944 1.00 89.38 96 GLU A O 1
ATOM 752 N N . GLY A 1 97 ? 23.321 16.102 -20.925 1.00 82.38 97 GLY A N 1
ATOM 753 C CA . GLY A 1 97 ? 24.157 15.789 -19.764 1.00 82.38 97 GLY A CA 1
ATOM 754 C C . GLY A 1 97 ? 23.540 14.774 -18.800 1.00 82.38 97 GLY A C 1
ATOM 755 O O . GLY A 1 97 ? 24.076 14.567 -17.713 1.00 82.38 97 GLY A O 1
ATOM 756 N N . PHE A 1 98 ? 22.436 14.129 -19.185 1.00 73.88 98 PHE A N 1
ATOM 757 C CA . PHE A 1 98 ? 21.862 13.003 -18.453 1.00 73.88 98 PHE A CA 1
ATOM 758 C C . PHE A 1 98 ? 22.482 11.702 -18.966 1.00 73.88 98 PHE A C 1
ATOM 760 O O . PHE A 1 98 ? 21.875 10.992 -19.767 1.00 73.88 98 PHE A O 1
ATOM 767 N N . ASP A 1 99 ? 23.707 11.411 -18.528 1.00 69.06 99 ASP A N 1
ATOM 768 C CA . ASP A 1 99 ? 24.347 10.123 -18.804 1.00 69.06 99 ASP A CA 1
ATOM 769 C C . ASP A 1 99 ? 23.757 9.064 -17.860 1.00 69.06 99 ASP A C 1
ATOM 771 O O . ASP A 1 99 ? 23.852 9.173 -16.637 1.00 69.06 99 ASP A O 1
ATOM 775 N N . TRP A 1 100 ? 23.047 8.090 -18.425 1.00 62.59 100 TRP A N 1
ATOM 776 C CA . TRP A 1 100 ? 22.356 7.016 -17.696 1.00 62.59 100 TRP A CA 1
ATOM 777 C C . TRP A 1 100 ? 23.109 5.679 -17.784 1.00 62.59 100 TRP A C 1
ATOM 779 O O . TRP A 1 100 ? 22.567 4.647 -17.379 1.00 62.59 100 TRP A O 1
ATOM 789 N N . ARG A 1 101 ? 24.327 5.694 -18.343 1.00 55.69 101 ARG A N 1
ATOM 790 C CA . ARG A 1 101 ? 25.230 4.543 -18.446 1.00 55.69 101 ARG A CA 1
ATOM 791 C C . ARG A 1 101 ? 26.221 4.457 -17.294 1.00 55.69 101 ARG A C 1
ATOM 793 O O . ARG A 1 101 ? 26.642 5.511 -16.778 1.00 55.69 101 ARG A O 1
#

Foldseek 3Di:
DDDDDDPPPPPDDDDDDDDDDPVRVVVLQVVCVVPHPGSVRSVVVVCVPVVVVVVCVVPDDDDDPVVVVVVVVVVPDPVDDDDPVVVVVVVVCVVVVNDPD

Secondary structure (DSSP, 8-state):
-----------PPP-------HHHHHHHHHHHTTT-SSHHHHHHHHHHHHHHHHHHHHH-----HHHHHHHHHHHH-TT----HHHHHHHHHHHHTT----